Protein AF-A0A0Q7JVX7-F1 (afdb_monomer_lite)

Sequence (82 aa):
MPESRARKKPDYTPPPQRSTGKKQSPSWWAPVMVALMVIGLVYIVVFYLSQSQYPIAAIGPWNVVIGFGVIMAGFMMSTRWR

Secondary structure (DSSP, 8-state):
--------PPP---------------TTHHHHHHHHHHHHHHHHHHHHHTTT-TTTGGGTTHHHHHHHHHHHHHHHHHHT--

Foldseek 3Di:
DDPDDDDPDPPPPPDPPPVPPPVQDPPVLVVVLVVLQVVLVVQQVCCVVVVNVPDPVVCGPVSNVVSVVSNVVSVVSVVPGD

Structure (mmCIF, N/CA/C/O backbone):
data_AF-A0A0Q7JVX7-F1
#
_entry.id   AF-A0A0Q7JVX7-F1
#
loop_
_atom_site.group_PDB
_atom_site.id
_atom_site.type_symbol
_atom_site.label_atom_id
_atom_site.label_alt_id
_atom_site.label_comp_id
_atom_site.label_asym_id
_atom_site.label_entity_id
_atom_site.label_seq_id
_atom_site.pdbx_PDB_ins_code
_atom_site.Cartn_x
_atom_site.Cartn_y
_atom_site.Cartn_z
_atom_site.occupancy
_atom_site.B_iso_or_equiv
_atom_site.auth_seq_id
_atom_site.auth_comp_id
_atom_site.auth_asym_id
_atom_site.auth_atom_id
_atom_site.pdbx_PDB_model_num
ATOM 1 N N . MET A 1 1 ? -28.984 -0.912 77.170 1.00 51.06 1 MET A N 1
ATOM 2 C CA . MET A 1 1 ? -28.415 -0.581 75.844 1.00 51.06 1 MET A CA 1
ATOM 3 C C . MET A 1 1 ? -29.505 -0.728 74.793 1.00 51.06 1 MET A C 1
ATOM 5 O O . MET A 1 1 ? -30.091 -1.802 74.749 1.00 51.06 1 MET A O 1
ATOM 9 N N . PRO A 1 2 ? -29.792 0.293 73.970 1.00 51.00 2 PRO A N 1
ATOM 10 C CA . PRO A 1 2 ? -30.511 0.080 72.720 1.00 51.00 2 PRO A CA 1
ATOM 11 C C . PRO A 1 2 ? -29.652 0.498 71.515 1.00 51.00 2 PRO A C 1
ATOM 13 O O . PRO A 1 2 ? -29.502 1.680 71.214 1.00 51.00 2 PRO A O 1
ATOM 16 N N . GLU A 1 3 ? -29.108 -0.497 70.815 1.00 60.16 3 GLU A N 1
ATOM 17 C CA . GLU A 1 3 ? -28.586 -0.376 69.449 1.00 60.16 3 GLU A CA 1
ATOM 18 C C . GLU A 1 3 ? -29.762 -0.064 68.511 1.00 60.16 3 GLU A C 1
ATOM 20 O O . GLU A 1 3 ? -30.603 -0.921 68.231 1.00 60.16 3 GLU A O 1
ATOM 25 N N . SER A 1 4 ? -29.873 1.185 68.054 1.00 56.91 4 SER A N 1
ATOM 26 C CA . SER A 1 4 ? -30.937 1.604 67.142 1.00 56.91 4 SER A CA 1
ATOM 27 C C . SER A 1 4 ? -30.407 1.759 65.718 1.00 56.91 4 SER A C 1
ATOM 29 O O . SER A 1 4 ? -29.844 2.772 65.327 1.00 56.91 4 SER A O 1
ATOM 31 N N . ARG A 1 5 ? -30.686 0.708 64.939 1.00 59.31 5 ARG A N 1
ATOM 32 C CA . ARG A 1 5 ? -30.936 0.710 63.490 1.00 59.31 5 ARG A CA 1
ATOM 33 C C . ARG A 1 5 ? -29.821 1.308 62.631 1.00 59.31 5 ARG A C 1
ATOM 35 O O . ARG A 1 5 ? -29.830 2.484 62.277 1.00 59.31 5 ARG A O 1
ATOM 42 N N . ALA A 1 6 ? -28.956 0.418 62.150 1.00 56.88 6 ALA A N 1
ATOM 43 C CA . ALA A 1 6 ? -28.119 0.670 60.987 1.00 56.88 6 ALA A CA 1
ATOM 44 C C . ALA A 1 6 ? -28.976 1.217 59.828 1.00 56.88 6 ALA A C 1
ATOM 46 O O . ALA A 1 6 ? -29.830 0.530 59.261 1.00 56.88 6 ALA A O 1
ATOM 47 N N . ARG A 1 7 ? -28.765 2.496 59.506 1.00 57.50 7 ARG A N 1
ATOM 48 C CA . ARG A 1 7 ? -29.385 3.192 58.380 1.00 57.50 7 ARG A CA 1
ATOM 49 C C . ARG A 1 7 ? -29.017 2.443 57.099 1.00 57.50 7 ARG A C 1
ATOM 51 O O . ARG A 1 7 ? -27.840 2.403 56.740 1.00 57.50 7 ARG A O 1
ATOM 58 N N . LYS A 1 8 ? -30.006 1.851 56.417 1.00 59.75 8 LYS A N 1
ATOM 59 C CA . LYS A 1 8 ? -29.813 1.282 55.076 1.00 59.75 8 LYS A CA 1
ATOM 60 C C . LYS A 1 8 ? -29.247 2.381 54.179 1.00 59.75 8 LYS A C 1
ATOM 62 O O . LYS A 1 8 ? -29.908 3.391 53.937 1.00 59.75 8 LYS A O 1
ATOM 67 N N . LYS A 1 9 ? -27.998 2.209 53.756 1.00 60.00 9 LYS A N 1
ATOM 68 C CA . LYS A 1 9 ? -27.387 3.043 52.725 1.00 60.00 9 LYS A CA 1
ATOM 69 C C . LYS A 1 9 ? -28.102 2.685 51.418 1.00 60.00 9 LYS A C 1
ATOM 71 O O . LYS A 1 9 ? -28.248 1.490 51.164 1.00 60.00 9 LYS A O 1
ATOM 76 N N . PRO A 1 10 ? -28.610 3.661 50.652 1.00 60.78 10 PRO A N 1
ATOM 77 C CA . PRO A 1 10 ? -29.195 3.367 49.352 1.00 60.78 10 PRO A CA 1
ATOM 78 C C . PRO A 1 10 ? -28.145 2.645 48.509 1.00 60.78 10 PRO A C 1
ATOM 80 O O . PRO A 1 10 ? -26.984 3.066 48.491 1.00 60.78 10 PRO A O 1
ATOM 83 N N . ASP A 1 11 ? -28.546 1.542 47.876 1.00 63.19 11 ASP A N 1
ATOM 84 C CA . ASP A 1 11 ? -27.706 0.824 46.928 1.00 63.19 11 ASP A CA 1
ATOM 85 C C . ASP A 1 11 ? -27.193 1.826 45.897 1.00 63.19 11 ASP A C 1
ATOM 87 O O . ASP A 1 11 ? -27.962 2.499 45.207 1.00 63.19 11 ASP A O 1
ATOM 91 N N . TYR A 1 12 ? -25.872 1.981 45.854 1.00 62.25 12 TYR A N 1
ATOM 92 C CA . TYR A 1 12 ? -25.210 2.779 44.842 1.00 62.25 12 TYR A CA 1
ATOM 93 C C . TYR A 1 12 ? -25.438 2.077 43.505 1.00 62.25 12 TYR A C 1
ATOM 95 O O . TYR A 1 12 ? -24.709 1.158 43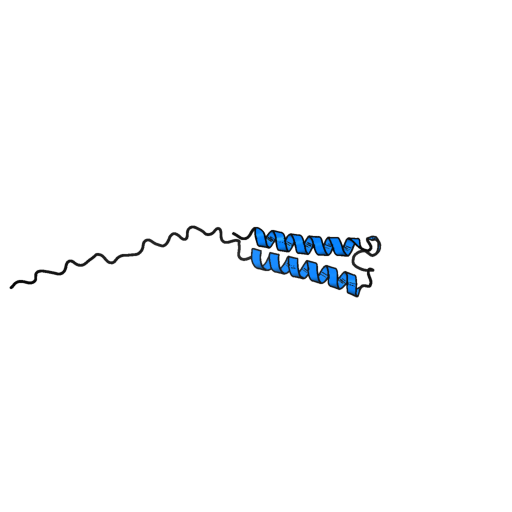.144 1.00 62.25 12 TYR A O 1
ATOM 103 N N . THR A 1 13 ? -26.472 2.484 42.772 1.00 66.75 13 THR A N 1
ATOM 104 C CA . THR A 1 13 ? -26.551 2.222 41.339 1.00 66.75 13 THR A CA 1
ATOM 105 C C . THR A 1 13 ? -25.485 3.092 40.688 1.00 66.75 13 THR A C 1
ATOM 107 O O . THR A 1 13 ? -25.655 4.319 40.683 1.00 66.75 13 THR A O 1
ATOM 110 N N . PRO A 1 14 ? -24.378 2.519 40.174 1.00 62.31 14 PRO A N 1
ATOM 111 C CA . PRO A 1 14 ? -23.441 3.305 39.398 1.00 62.31 14 PRO A CA 1
ATOM 112 C C . PRO A 1 14 ? -24.237 3.972 38.270 1.00 62.31 14 PRO A C 1
ATOM 114 O O . PRO A 1 14 ? -25.059 3.301 37.633 1.00 62.31 14 PRO A O 1
ATOM 117 N N . PRO A 1 15 ? -24.064 5.287 38.038 1.00 64.44 15 PRO A N 1
ATOM 118 C CA . PRO A 1 15 ? -24.678 5.923 36.885 1.00 64.44 15 PRO A CA 1
ATOM 119 C C . PRO A 1 15 ? -24.282 5.098 35.657 1.00 64.44 15 PRO A C 1
ATOM 121 O O . PRO A 1 15 ? -23.115 4.694 35.587 1.00 64.44 15 PRO A O 1
ATOM 124 N N . PRO A 1 16 ? -25.215 4.805 34.726 1.00 62.69 16 PRO A N 1
ATOM 125 C CA . PRO A 1 16 ? -24.883 4.080 33.511 1.00 62.69 16 PRO A CA 1
ATOM 126 C C . PRO A 1 16 ? -23.674 4.787 32.940 1.00 62.69 16 PRO A C 1
ATOM 128 O O . PRO A 1 16 ? -23.734 5.996 32.689 1.00 62.69 16 PRO A O 1
ATOM 131 N N . GLN A 1 17 ? -22.553 4.066 32.891 1.00 60.59 17 GLN A N 1
ATOM 132 C CA . GLN A 1 17 ? -21.305 4.597 32.400 1.00 60.59 17 GLN A CA 1
ATOM 133 C C . GLN A 1 17 ? -21.655 5.073 31.008 1.00 60.59 17 GLN A C 1
ATOM 135 O O . GLN A 1 17 ? -21.870 4.262 30.109 1.00 60.59 17 GLN A O 1
ATOM 140 N N . ARG A 1 18 ? -21.835 6.393 30.857 1.00 53.66 18 ARG A N 1
ATOM 141 C CA . ARG A 1 18 ? -21.875 7.016 29.552 1.00 53.66 18 ARG A CA 1
ATOM 142 C C . ARG A 1 18 ? -20.541 6.577 29.015 1.00 53.66 18 ARG A C 1
ATOM 144 O O . ARG A 1 18 ? -19.508 7.086 29.450 1.00 53.66 18 ARG A O 1
ATOM 151 N N . SER A 1 19 ? -20.561 5.564 28.156 1.00 53.22 19 SER A N 1
ATOM 152 C CA . SER A 1 19 ? -19.530 5.397 27.174 1.00 53.22 19 SER A CA 1
ATOM 153 C C . SER A 1 19 ? -19.528 6.765 26.528 1.00 53.22 19 SER A C 1
ATOM 155 O O . SER A 1 19 ? -20.393 7.090 25.715 1.00 53.22 19 SER A O 1
ATOM 157 N N . THR A 1 20 ? -18.638 7.638 27.005 1.00 50.44 20 THR A N 1
ATOM 158 C CA . THR A 1 20 ? -18.081 8.683 26.183 1.00 50.44 20 THR A CA 1
ATOM 159 C C . THR A 1 20 ? -17.785 7.907 24.932 1.00 50.44 20 THR A C 1
ATOM 161 O O . THR A 1 20 ? -17.028 6.936 24.996 1.00 50.44 20 THR A O 1
ATOM 164 N N . GLY A 1 21 ? -18.592 8.139 23.896 1.00 52.53 21 GLY A N 1
ATOM 165 C CA . GLY A 1 21 ? -18.477 7.411 22.658 1.00 52.53 21 GLY A CA 1
ATOM 166 C C . GLY A 1 21 ? -17.076 7.723 22.196 1.00 52.53 21 GLY A C 1
ATOM 167 O O . GLY A 1 21 ? -16.857 8.735 21.536 1.00 52.53 21 GLY A O 1
ATOM 168 N N . LYS A 1 22 ? -16.106 6.894 22.615 1.00 50.22 22 LYS A N 1
ATOM 169 C CA . LYS A 1 22 ? -14.861 6.687 21.910 1.00 50.22 22 LYS A CA 1
ATOM 170 C C . LYS A 1 22 ? -15.394 6.539 20.511 1.00 50.22 22 LYS A C 1
ATOM 172 O O . LYS A 1 22 ? -16.308 5.732 20.329 1.00 50.22 22 LYS A O 1
ATOM 177 N N . LYS A 1 23 ? -15.026 7.467 19.633 1.00 54.22 23 LYS A N 1
ATOM 178 C CA . LYS A 1 23 ? -15.540 7.533 18.272 1.00 54.22 23 LYS A CA 1
ATOM 179 C C . LYS A 1 23 ? -15.073 6.254 17.605 1.00 54.22 23 LYS A C 1
ATOM 181 O O . LYS A 1 23 ? -14.108 6.324 16.877 1.00 54.22 23 LYS A O 1
ATOM 186 N N . GLN A 1 24 ? -15.691 5.120 17.936 1.00 58.81 24 GLN A N 1
ATOM 187 C CA . GLN A 1 24 ? -15.225 3.794 17.609 1.00 58.81 24 GLN A CA 1
ATOM 188 C C . GLN A 1 24 ? -15.209 3.804 16.103 1.00 58.81 24 GLN A C 1
ATOM 190 O O . GLN A 1 24 ? -16.261 3.867 15.460 1.00 58.81 24 GLN A O 1
ATOM 195 N N . SER A 1 25 ? -14.002 3.883 15.558 1.00 61.03 25 SER A N 1
ATOM 196 C CA . SER A 1 25 ? -13.774 3.698 14.144 1.00 61.03 25 SER A CA 1
ATOM 197 C C . SER A 1 25 ? -14.578 2.460 13.734 1.00 61.03 25 SER A C 1
ATOM 199 O O . SER A 1 25 ? -14.518 1.441 14.432 1.00 61.03 25 SER A O 1
ATOM 201 N N . PRO A 1 26 ? -15.416 2.561 12.682 1.00 69.31 26 PRO A N 1
ATOM 202 C CA . PRO A 1 26 ? -16.297 1.473 12.285 1.00 69.31 26 PRO A CA 1
ATOM 203 C C . PRO A 1 26 ? -15.502 0.171 12.205 1.00 69.31 26 PRO A C 1
ATOM 205 O O . PRO A 1 26 ? -14.367 0.185 11.731 1.00 69.31 26 PRO A O 1
ATOM 208 N N . SER A 1 27 ? -16.075 -0.961 12.617 1.00 73.44 27 SER A N 1
ATOM 209 C CA . SER A 1 27 ? -15.370 -2.254 12.584 1.00 73.44 27 SER A CA 1
ATOM 2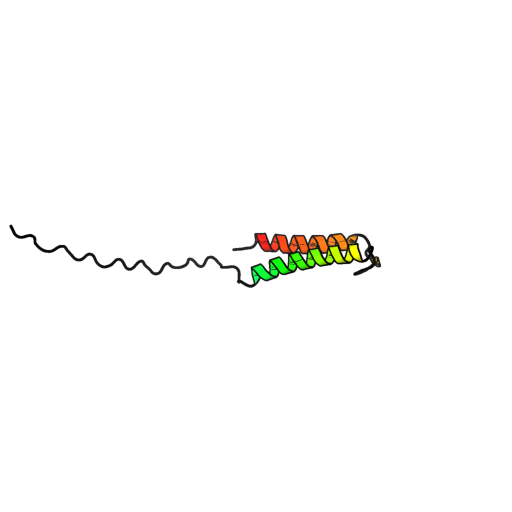10 C C . SER A 1 27 ? -14.854 -2.630 11.190 1.00 73.44 27 SER A C 1
ATOM 212 O O . SER A 1 27 ? -13.956 -3.456 11.082 1.00 73.44 27 SER A O 1
ATOM 214 N N . TRP A 1 28 ? -15.369 -1.988 10.132 1.00 77.88 28 TRP A N 1
ATOM 215 C CA . TRP A 1 28 ? -14.924 -2.130 8.745 1.00 77.88 28 TRP A CA 1
ATOM 216 C C . TRP A 1 28 ? -13.580 -1.449 8.440 1.00 77.88 28 TRP A C 1
ATOM 218 O O . TRP A 1 28 ? -12.951 -1.701 7.419 1.00 77.88 28 TRP A O 1
ATOM 228 N N . TRP A 1 29 ? -13.092 -0.604 9.338 1.00 80.25 29 TRP A N 1
ATOM 229 C CA . TRP A 1 29 ? -11.866 0.148 9.122 1.00 80.25 29 TRP A CA 1
ATOM 230 C C . TRP A 1 29 ? -10.608 -0.714 9.290 1.00 80.25 29 TRP A C 1
ATOM 232 O O . TRP A 1 29 ? -9.667 -0.599 8.508 1.00 80.25 29 TRP A O 1
ATOM 242 N N . ALA A 1 30 ? -10.625 -1.637 10.256 1.00 79.31 30 ALA A N 1
ATOM 243 C CA . ALA A 1 30 ? -9.583 -2.648 10.422 1.00 79.31 30 ALA A CA 1
ATOM 244 C C . ALA A 1 30 ? -9.439 -3.573 9.189 1.00 79.31 30 ALA A C 1
ATOM 246 O O . ALA A 1 30 ? -8.320 -3.699 8.689 1.00 79.31 30 ALA A O 1
ATOM 247 N N . PRO A 1 31 ? -10.511 -4.175 8.629 1.00 85.81 31 PRO A N 1
ATOM 248 C CA . PRO A 1 31 ? -10.388 -4.992 7.429 1.00 85.81 31 PRO A CA 1
ATOM 249 C C . PRO A 1 31 ? -9.988 -4.179 6.194 1.00 85.81 31 PRO A C 1
ATOM 251 O O . PRO A 1 31 ? -9.221 -4.700 5.395 1.00 85.81 31 PRO A O 1
ATOM 254 N N . VAL A 1 32 ? -10.400 -2.912 6.042 1.00 86.06 32 VAL A N 1
ATOM 255 C CA . VAL A 1 32 ? -9.912 -2.070 4.926 1.00 86.06 32 VAL A CA 1
ATOM 256 C C . VAL A 1 32 ? -8.421 -1.778 5.046 1.00 86.06 32 VAL A C 1
ATOM 258 O O . VAL A 1 32 ? -7.702 -1.872 4.055 1.00 86.06 32 VAL A O 1
ATOM 261 N N . MET A 1 33 ? -7.935 -1.469 6.250 1.00 85.94 33 MET A N 1
ATOM 262 C CA . MET A 1 33 ? -6.506 -1.273 6.498 1.00 85.94 33 MET A CA 1
ATOM 263 C C . MET A 1 33 ? -5.707 -2.524 6.108 1.00 85.94 33 MET A C 1
ATOM 265 O O . MET A 1 33 ? -4.722 -2.428 5.376 1.00 85.94 33 MET A O 1
ATOM 269 N N . VAL A 1 34 ? -6.153 -3.701 6.559 1.00 86.88 34 VAL A N 1
ATOM 270 C CA . VAL A 1 34 ? -5.508 -4.980 6.230 1.00 86.88 34 VAL A CA 1
A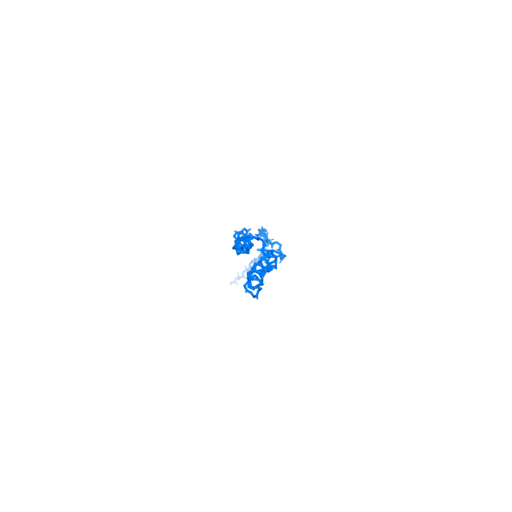TOM 271 C C . VAL A 1 34 ? -5.599 -5.264 4.731 1.00 86.88 34 VAL A C 1
ATOM 273 O O . VAL A 1 34 ? -4.600 -5.648 4.129 1.00 86.88 34 VAL A O 1
ATOM 276 N N . ALA A 1 35 ? -6.748 -5.017 4.103 1.00 89.81 35 ALA A N 1
ATOM 277 C CA . ALA A 1 35 ? -6.918 -5.194 2.667 1.00 89.81 35 ALA A CA 1
ATOM 278 C C . ALA A 1 35 ? -5.949 -4.309 1.873 1.00 89.81 35 ALA A C 1
ATOM 280 O O . ALA A 1 35 ? -5.286 -4.813 0.976 1.00 89.81 35 ALA A O 1
ATOM 281 N N . LEU A 1 36 ? -5.793 -3.028 2.225 1.00 88.50 36 LEU A N 1
ATOM 282 C CA . LEU A 1 36 ? -4.840 -2.124 1.568 1.00 88.50 36 LEU A CA 1
ATOM 283 C C . LEU A 1 36 ? -3.386 -2.592 1.725 1.00 88.50 36 LEU A C 1
ATOM 285 O O . LEU A 1 36 ? -2.626 -2.552 0.759 1.00 88.50 36 LEU A O 1
ATOM 289 N N . MET A 1 37 ? -3.008 -3.086 2.908 1.00 87.50 37 MET A N 1
ATOM 290 C CA . MET A 1 37 ? -1.681 -3.670 3.142 1.00 87.50 37 MET A CA 1
ATOM 291 C C . MET A 1 37 ? -1.438 -4.905 2.267 1.00 87.50 37 MET A C 1
ATOM 293 O O . MET A 1 37 ? -0.394 -5.014 1.624 1.00 87.50 37 MET A O 1
ATOM 297 N N . VAL A 1 38 ? -2.412 -5.816 2.207 1.00 92.31 38 VAL A N 1
ATOM 298 C CA . VAL A 1 38 ? -2.321 -7.040 1.401 1.00 92.31 38 VAL A CA 1
ATOM 299 C C . VAL A 1 38 ? -2.309 -6.707 -0.088 1.00 92.31 38 VAL A C 1
ATOM 301 O O . VAL A 1 38 ? -1.487 -7.251 -0.814 1.00 92.31 38 VAL A O 1
ATOM 304 N N . ILE A 1 39 ? -3.155 -5.783 -0.549 1.00 91.75 39 ILE A N 1
ATOM 305 C CA . ILE A 1 39 ? -3.198 -5.348 -1.952 1.00 91.75 39 ILE A CA 1
ATOM 306 C C . ILE A 1 39 ? -1.860 -4.733 -2.360 1.00 91.75 39 ILE A C 1
ATOM 308 O O . ILE A 1 39 ? -1.326 -5.095 -3.405 1.00 91.75 39 ILE A O 1
ATOM 312 N N . GLY A 1 40 ? -1.290 -3.846 -1.538 1.00 87.69 40 GLY A N 1
ATOM 313 C CA . GLY A 1 40 ? 0.017 -3.247 -1.810 1.00 87.69 40 GLY A CA 1
ATOM 314 C C . GLY A 1 40 ? 1.138 -4.288 -1.886 1.00 87.69 40 GLY A C 1
ATOM 315 O O . GLY A 1 40 ? 1.953 -4.254 -2.807 1.00 87.69 40 GLY A O 1
ATOM 316 N N . LEU A 1 41 ? 1.137 -5.264 -0.971 1.00 89.38 41 LEU A N 1
ATOM 317 C CA . LEU A 1 41 ? 2.090 -6.374 -0.991 1.00 89.38 41 LEU A CA 1
ATOM 318 C C . LEU A 1 41 ? 1.925 -7.243 -2.246 1.00 89.38 41 LEU A C 1
ATOM 320 O O . LEU A 1 41 ? 2.900 -7.490 -2.952 1.00 89.38 41 LEU A O 1
ATOM 324 N N . VAL A 1 42 ? 0.697 -7.676 -2.544 1.00 90.25 42 VAL A N 1
ATOM 325 C CA . VAL A 1 42 ? 0.380 -8.498 -3.721 1.00 90.25 42 VAL A CA 1
ATOM 326 C C . VAL A 1 42 ? 0.777 -7.771 -5.002 1.00 90.25 42 VAL A C 1
ATOM 328 O O . VAL A 1 42 ? 1.356 -8.390 -5.885 1.00 90.25 42 VAL A O 1
ATOM 331 N N . TYR A 1 43 ? 0.550 -6.460 -5.092 1.00 87.50 43 TYR A N 1
ATOM 332 C CA . TYR A 1 43 ? 0.940 -5.660 -6.251 1.00 87.50 43 TYR A CA 1
ATOM 333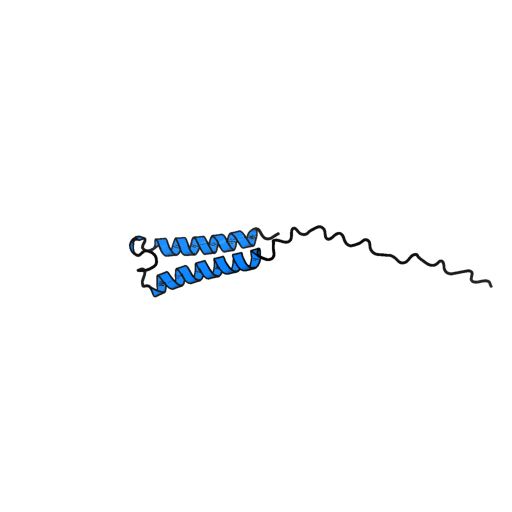 C C . TYR A 1 43 ? 2.452 -5.719 -6.512 1.00 87.50 43 TYR A C 1
ATOM 335 O O . TYR A 1 43 ? 2.882 -5.993 -7.634 1.00 87.50 43 TYR A O 1
ATOM 343 N N . ILE A 1 44 ? 3.268 -5.501 -5.474 1.00 83.62 44 ILE A N 1
ATOM 344 C CA . ILE A 1 44 ? 4.732 -5.559 -5.587 1.00 83.62 44 ILE A CA 1
ATOM 345 C C . ILE A 1 44 ? 5.180 -6.986 -5.928 1.00 83.62 44 ILE A C 1
ATOM 347 O O . ILE A 1 44 ? 6.008 -7.172 -6.818 1.00 83.62 44 ILE A O 1
ATOM 351 N N . VAL A 1 45 ? 4.601 -7.996 -5.272 1.00 85.50 45 VAL A N 1
ATOM 352 C CA . VAL A 1 45 ? 4.908 -9.412 -5.525 1.00 85.50 45 VAL A CA 1
ATOM 353 C C . VAL A 1 45 ? 4.595 -9.800 -6.972 1.00 85.50 45 VAL A C 1
ATOM 355 O O . VAL A 1 45 ? 5.431 -10.421 -7.620 1.00 85.50 45 VAL A O 1
ATOM 358 N N . VAL A 1 46 ? 3.442 -9.395 -7.510 1.00 84.62 46 VAL A N 1
ATOM 359 C CA . VAL A 1 46 ? 3.061 -9.642 -8.910 1.00 84.62 46 VAL A CA 1
ATOM 360 C C . VAL A 1 46 ? 4.028 -8.952 -9.873 1.00 84.62 46 VAL A C 1
ATOM 362 O O . VAL A 1 46 ? 4.474 -9.584 -10.827 1.00 84.62 46 VAL A O 1
ATOM 365 N N . PHE A 1 47 ? 4.414 -7.699 -9.610 1.00 80.56 47 PHE A N 1
ATOM 366 C CA . PHE A 1 47 ? 5.386 -6.981 -10.443 1.00 80.56 47 PHE A CA 1
ATOM 367 C C . PHE A 1 47 ? 6.753 -7.683 -10.493 1.00 80.56 47 PHE A C 1
ATOM 369 O O . PHE A 1 47 ? 7.353 -7.812 -11.565 1.00 80.56 47 PHE A O 1
ATOM 376 N N . TYR A 1 48 ? 7.228 -8.181 -9.347 1.00 75.81 48 TYR A N 1
ATOM 377 C CA . TYR A 1 48 ? 8.492 -8.914 -9.259 1.00 75.81 48 TYR A CA 1
ATOM 378 C C . TYR A 1 48 ? 8.413 -10.313 -9.884 1.00 75.81 48 TYR A C 1
ATOM 380 O O . TYR A 1 48 ? 9.304 -10.682 -10.648 1.00 75.81 48 TYR A O 1
ATOM 388 N N . LEU A 1 49 ? 7.343 -11.073 -9.622 1.00 80.38 49 LEU A N 1
ATOM 389 C CA . LEU A 1 49 ? 7.117 -12.392 -10.234 1.00 80.38 49 LEU A CA 1
ATOM 390 C C . LEU A 1 49 ? 6.997 -12.300 -11.754 1.00 80.38 49 LEU A C 1
ATOM 392 O O . LEU A 1 49 ? 7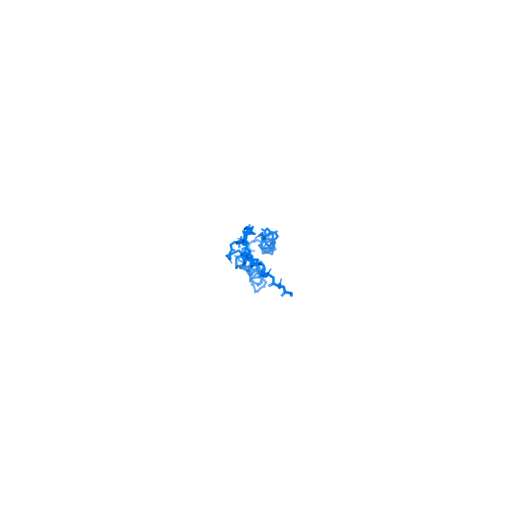.437 -13.189 -12.475 1.00 80.38 49 LEU A O 1
ATOM 396 N N . SER A 1 50 ? 6.433 -11.201 -12.244 1.00 74.81 50 SER A N 1
ATOM 397 C CA . SER A 1 50 ? 6.245 -10.960 -13.663 1.00 74.81 50 SER A CA 1
ATOM 398 C C . SER A 1 50 ? 7.496 -10.438 -14.388 1.00 74.81 50 SER A C 1
ATOM 400 O O . SER A 1 50 ? 7.383 -10.046 -15.550 1.00 74.81 50 SER A O 1
ATOM 402 N N . GLN A 1 51 ? 8.667 -10.371 -13.745 1.00 67.25 51 GLN A N 1
ATOM 403 C CA . GLN A 1 51 ? 9.881 -9.787 -14.341 1.00 67.25 51 GLN A CA 1
ATOM 404 C C . GLN A 1 51 ? 9.631 -8.395 -14.955 1.00 67.25 51 GLN A C 1
ATOM 406 O O . GLN A 1 51 ? 10.056 -8.101 -16.070 1.00 67.25 51 GLN A O 1
ATOM 411 N N . SER A 1 52 ? 8.883 -7.542 -14.247 1.00 63.41 52 SER A N 1
ATOM 412 C CA . SER A 1 52 ? 8.548 -6.183 -14.703 1.00 63.41 52 SER A CA 1
ATOM 413 C C . SER A 1 52 ? 7.594 -6.086 -15.911 1.00 63.41 52 SER A C 1
ATOM 415 O O . SER A 1 52 ? 7.427 -4.997 -16.456 1.00 63.41 52 SER A O 1
ATOM 417 N N . GLN A 1 53 ? 6.948 -7.182 -16.331 1.00 61.53 53 GLN A N 1
ATOM 418 C CA . GLN A 1 53 ? 6.006 -7.189 -17.467 1.00 61.53 53 GLN A CA 1
ATOM 419 C C . GLN A 1 53 ? 4.557 -6.823 -17.078 1.00 61.53 53 GLN A C 1
ATOM 421 O O . GLN A 1 53 ? 3.874 -6.126 -17.824 1.00 61.53 53 GLN A O 1
ATOM 426 N N . TYR A 1 54 ? 4.081 -7.237 -15.903 1.00 56.56 54 TYR A N 1
ATOM 427 C CA . TYR A 1 54 ? 2.743 -6.927 -15.380 1.00 56.56 54 TYR A CA 1
ATOM 428 C C . TYR A 1 54 ? 2.833 -6.011 -14.150 1.00 56.56 54 TYR A C 1
ATOM 430 O O . TYR A 1 54 ? 3.796 -6.128 -13.393 1.00 56.56 54 TYR A O 1
ATOM 438 N N . PRO A 1 55 ? 1.848 -5.123 -13.890 1.00 55.75 55 PRO A N 1
ATOM 439 C CA . PRO A 1 55 ? 0.576 -4.937 -14.607 1.00 55.75 55 PRO A CA 1
ATOM 440 C C . PRO A 1 55 ? 0.648 -4.020 -15.840 1.00 55.75 55 PRO A C 1
ATOM 442 O O . PRO A 1 55 ? -0.230 -4.099 -16.694 1.00 55.75 55 PRO A O 1
ATOM 445 N N . ILE A 1 56 ? 1.679 -3.172 -15.961 1.00 60.41 56 ILE A N 1
ATOM 446 C CA . ILE A 1 56 ? 1.916 -2.324 -17.140 1.00 60.41 56 ILE A CA 1
ATOM 447 C C . ILE A 1 56 ? 3.425 -2.293 -17.429 1.00 60.41 56 ILE A C 1
ATOM 449 O O . ILE A 1 56 ? 4.171 -1.559 -16.773 1.00 60.41 56 ILE A O 1
ATOM 453 N N . ALA A 1 57 ? 3.871 -3.067 -18.425 1.00 61.97 57 ALA A N 1
ATOM 454 C CA . ALA A 1 57 ? 5.278 -3.140 -18.848 1.00 61.97 57 ALA A CA 1
ATOM 455 C C . ALA A 1 57 ? 5.857 -1.769 -19.249 1.00 61.97 57 ALA A C 1
ATOM 457 O O . ALA A 1 57 ? 7.023 -1.481 -18.997 1.00 61.97 57 ALA A O 1
ATOM 458 N N . ALA A 1 58 ? 5.027 -0.894 -19.827 1.00 62.66 58 ALA A N 1
ATOM 459 C CA . ALA A 1 58 ? 5.441 0.420 -20.327 1.00 62.66 58 ALA A CA 1
ATOM 460 C C . ALA A 1 58 ? 5.848 1.418 -19.224 1.00 62.66 58 ALA A C 1
ATOM 462 O O . ALA A 1 58 ? 6.511 2.409 -19.512 1.00 62.66 58 ALA A O 1
ATOM 463 N N . ILE A 1 59 ? 5.453 1.172 -17.969 1.00 63.81 59 ILE A N 1
ATOM 464 C CA . ILE A 1 59 ? 5.701 2.078 -16.836 1.00 63.81 59 ILE A CA 1
ATOM 465 C C . ILE A 1 59 ? 7.038 1.758 -16.133 1.00 63.81 59 ILE A C 1
ATOM 467 O O . ILE A 1 59 ? 7.579 2.589 -15.400 1.00 63.81 59 ILE A O 1
ATOM 471 N N . GLY A 1 60 ? 7.613 0.572 -16.370 1.00 70.19 60 GLY A N 1
ATOM 472 C CA . GLY A 1 60 ? 8.915 0.192 -15.821 1.00 70.19 60 GLY A CA 1
ATOM 473 C C . GLY A 1 60 ? 8.952 0.260 -14.278 1.00 70.19 60 GLY A C 1
ATOM 474 O O . GLY A 1 60 ? 8.034 -0.260 -13.631 1.00 70.19 60 GLY A O 1
ATOM 475 N N . PRO A 1 61 ? 9.970 0.899 -13.659 1.00 71.38 61 PRO A N 1
ATOM 476 C CA . PRO A 1 61 ? 10.135 0.963 -12.199 1.00 71.38 61 PRO A CA 1
ATOM 477 C C . PRO A 1 61 ? 8.990 1.657 -11.449 1.00 71.38 61 PRO A C 1
ATOM 479 O O . PRO A 1 61 ? 8.834 1.458 -10.244 1.00 71.38 61 PRO A O 1
ATOM 482 N N . TRP A 1 62 ? 8.172 2.465 -12.134 1.00 79.88 62 TRP A N 1
ATOM 483 C CA . TRP A 1 62 ? 7.123 3.257 -11.485 1.00 79.88 62 TRP A CA 1
ATOM 484 C C . TRP A 1 62 ? 6.011 2.406 -10.859 1.00 79.88 62 TRP A C 1
ATOM 486 O O . TRP A 1 62 ? 5.353 2.843 -9.916 1.00 79.88 62 TRP A O 1
ATOM 496 N N . ASN A 1 63 ? 5.861 1.156 -11.303 1.00 78.62 63 ASN A N 1
ATOM 497 C CA . ASN A 1 63 ? 4.959 0.189 -10.684 1.00 78.62 63 ASN A CA 1
ATOM 498 C C . ASN A 1 63 ? 5.277 -0.030 -9.196 1.00 78.62 63 ASN A C 1
ATOM 500 O O . ASN A 1 63 ? 4.370 -0.068 -8.367 1.00 78.62 63 ASN A O 1
ATOM 504 N N . VAL A 1 64 ? 6.559 -0.100 -8.827 1.00 80.06 64 VAL A N 1
ATOM 505 C CA . VAL A 1 64 ? 6.965 -0.290 -7.425 1.00 80.06 64 VAL A CA 1
ATOM 506 C C . VAL A 1 64 ? 6.520 0.888 -6.564 1.00 80.06 64 VAL A C 1
ATOM 508 O O . VAL A 1 64 ? 6.104 0.697 -5.424 1.00 80.06 64 VAL A O 1
ATOM 511 N N . VAL A 1 65 ? 6.534 2.101 -7.113 1.00 86.00 65 VAL A N 1
ATOM 512 C CA . VAL A 1 65 ? 6.146 3.300 -6.364 1.00 86.00 65 VAL A CA 1
ATOM 513 C C . VAL A 1 65 ? 4.637 3.422 -6.219 1.00 86.00 65 VAL A C 1
ATOM 515 O O . VAL A 1 65 ? 4.171 3.868 -5.175 1.00 86.00 65 VAL A O 1
ATOM 518 N N . ILE A 1 66 ? 3.862 2.932 -7.188 1.00 85.56 66 ILE A N 1
ATOM 519 C CA . ILE A 1 66 ? 2.411 2.775 -7.028 1.00 85.56 66 ILE A CA 1
ATOM 520 C C . ILE A 1 66 ? 2.117 1.783 -5.895 1.00 85.56 66 ILE A C 1
ATOM 522 O O . ILE A 1 66 ? 1.357 2.106 -4.984 1.00 85.56 66 ILE A O 1
ATOM 526 N N . GLY A 1 67 ? 2.771 0.616 -5.894 1.00 85.44 67 GLY A N 1
ATOM 527 C CA . GLY A 1 67 ? 2.643 -0.367 -4.812 1.00 85.44 67 GLY A CA 1
ATOM 528 C C . GLY A 1 67 ? 3.035 0.209 -3.447 1.00 85.44 67 GLY A C 1
ATOM 529 O O . GLY A 1 67 ? 2.310 0.044 -2.466 1.00 85.44 67 GLY A O 1
ATOM 530 N N . PHE A 1 68 ? 4.129 0.971 -3.391 1.00 88.00 68 PHE A N 1
ATOM 531 C CA . PHE A 1 68 ? 4.566 1.662 -2.179 1.00 88.00 68 PHE A CA 1
ATOM 532 C C . PHE A 1 68 ? 3.568 2.738 -1.724 1.00 88.00 68 PHE A C 1
ATOM 534 O O . PHE A 1 68 ? 3.289 2.850 -0.533 1.00 88.00 68 PHE A O 1
ATOM 541 N N . GLY A 1 69 ? 2.972 3.483 -2.658 1.00 90.94 69 GLY A N 1
ATOM 542 C CA . GLY A 1 69 ? 1.919 4.4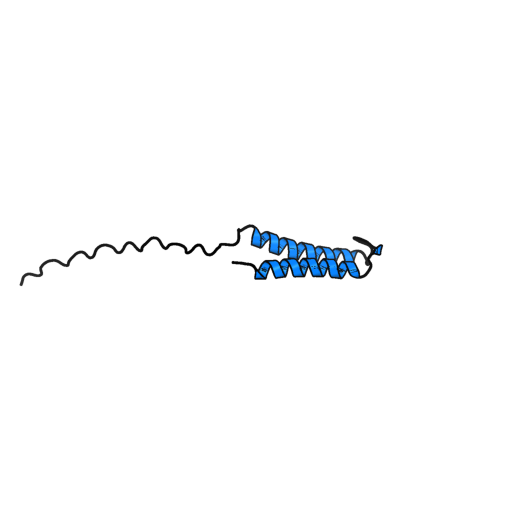60 -2.386 1.00 90.94 69 GLY A CA 1
ATOM 543 C C . GLY A 1 69 ? 0.663 3.826 -1.786 1.00 90.94 69 GLY A C 1
ATOM 544 O O . GLY A 1 69 ? 0.092 4.374 -0.844 1.00 90.94 69 GLY A O 1
ATOM 545 N N . VAL A 1 70 ? 0.269 2.638 -2.257 1.00 89.50 70 VAL A N 1
ATOM 546 C CA . VAL A 1 70 ? -0.852 1.869 -1.683 1.00 89.50 70 VAL A CA 1
ATOM 547 C C . VAL A 1 70 ? -0.544 1.434 -0.249 1.00 89.50 70 VAL A C 1
ATOM 549 O O . VAL A 1 70 ? -1.391 1.578 0.636 1.00 89.50 70 VAL A O 1
ATOM 552 N N . ILE A 1 71 ? 0.680 0.969 0.013 1.00 88.00 71 ILE A N 1
ATOM 553 C CA . ILE A 1 71 ? 1.122 0.622 1.370 1.00 88.00 71 ILE A CA 1
ATOM 554 C C . ILE A 1 71 ? 1.130 1.877 2.257 1.00 88.00 71 ILE A C 1
ATOM 556 O O . ILE A 1 71 ? 0.547 1.869 3.340 1.00 88.00 71 ILE A O 1
ATOM 560 N N . MET A 1 72 ? 1.696 2.994 1.794 1.00 89.69 72 MET A N 1
ATOM 561 C CA . MET A 1 72 ? 1.655 4.266 2.524 1.00 89.69 72 MET A CA 1
ATOM 562 C C . MET A 1 72 ? 0.224 4.720 2.826 1.00 89.69 72 MET A C 1
ATOM 564 O O . MET A 1 72 ? -0.034 5.186 3.932 1.00 89.69 72 MET A O 1
ATOM 568 N N . ALA A 1 73 ? -0.714 4.556 1.892 1.00 87.88 73 ALA A N 1
ATOM 569 C CA . ALA A 1 73 ? -2.119 4.885 2.110 1.00 87.88 73 ALA A CA 1
ATOM 570 C C . ALA A 1 73 ? -2.756 3.996 3.190 1.00 87.88 73 ALA A C 1
ATOM 572 O O . ALA A 1 73 ? -3.441 4.512 4.073 1.00 87.88 73 ALA A O 1
ATOM 573 N N . GLY A 1 74 ? -2.484 2.686 3.187 1.00 85.94 74 GLY A N 1
ATOM 574 C CA . GLY A 1 74 ? -2.923 1.784 4.258 1.00 85.94 74 GLY A CA 1
ATOM 575 C C . GLY A 1 74 ? -2.317 2.141 5.624 1.00 85.94 74 GLY A C 1
ATOM 576 O O . GLY A 1 74 ? -2.998 2.071 6.647 1.00 85.94 74 GLY A O 1
ATOM 577 N N . PHE A 1 75 ? -1.067 2.609 5.646 1.00 85.94 75 PHE A N 1
ATOM 578 C CA . PHE A 1 75 ? -0.399 3.070 6.865 1.00 85.94 75 PHE A CA 1
ATOM 579 C C . PHE A 1 75 ? -0.955 4.414 7.355 1.00 85.94 75 PHE A C 1
ATOM 581 O O . PHE A 1 75 ? -1.186 4.616 8.541 1.00 85.94 75 PHE A O 1
ATOM 588 N N . MET A 1 76 ? -1.230 5.347 6.446 1.00 85.88 76 MET A N 1
ATOM 589 C CA . MET A 1 76 ? -1.832 6.629 6.796 1.00 85.88 76 MET A CA 1
ATOM 590 C C . MET A 1 76 ? -3.272 6.457 7.266 1.00 85.88 76 MET A C 1
ATOM 592 O O . MET A 1 76 ? -3.695 7.177 8.172 1.00 85.88 76 MET A O 1
ATOM 596 N N . MET A 1 77 ? -3.986 5.469 6.709 1.00 82.44 77 MET A N 1
ATOM 597 C CA . MET A 1 77 ? -5.242 5.001 7.266 1.00 82.44 77 MET A CA 1
ATOM 598 C C . MET A 1 77 ? -4.989 4.656 8.729 1.00 82.44 77 MET A C 1
ATOM 600 O O . MET A 1 77 ? -5.460 5.434 9.533 1.00 82.44 77 MET A O 1
ATOM 604 N N . SER A 1 78 ? -4.119 3.704 9.096 1.00 75.31 78 SER A N 1
ATOM 605 C CA . SER A 1 78 ? -3.864 3.311 10.506 1.00 75.31 78 SER A CA 1
ATOM 606 C C . SER A 1 78 ? -3.651 4.469 11.505 1.00 75.31 78 SER A C 1
ATOM 608 O O . SER A 1 78 ? -4.146 4.407 12.629 1.00 75.31 78 SER A O 1
ATOM 610 N N . THR A 1 79 ? -3.010 5.573 11.102 1.00 79.19 79 THR A N 1
ATOM 611 C CA . THR A 1 79 ? -2.808 6.751 11.975 1.00 79.19 79 THR A CA 1
ATOM 612 C C . THR A 1 79 ? -4.085 7.531 12.306 1.00 79.19 79 THR A C 1
ATOM 614 O O . THR A 1 79 ? -4.141 8.262 13.295 1.00 79.19 79 THR A O 1
ATOM 617 N N . ARG A 1 80 ? -5.133 7.404 11.488 1.00 68.75 80 ARG A N 1
ATOM 618 C CA . ARG A 1 80 ? -6.409 8.113 11.651 1.00 68.75 80 ARG A CA 1
ATOM 619 C C . ARG A 1 80 ? -7.424 7.326 12.494 1.00 68.75 80 ARG A C 1
ATOM 621 O O . ARG A 1 80 ? -8.588 7.731 12.557 1.00 68.75 80 ARG A O 1
ATOM 628 N N . TRP A 1 81 ? -6.992 6.239 13.141 1.00 64.19 81 TRP A N 1
ATOM 629 C CA . TRP A 1 81 ? -7.832 5.400 13.993 1.00 64.19 81 TRP A CA 1
ATOM 630 C C . TRP A 1 81 ? -8.192 6.187 15.256 1.00 64.19 81 TRP A C 1
ATOM 632 O O . TRP A 1 81 ? -7.321 6.702 15.957 1.00 64.19 81 TRP A O 1
ATOM 642 N N . ARG A 1 82 ? -9.490 6.364 15.495 1.00 57.25 82 ARG A N 1
ATOM 643 C CA . ARG A 1 82 ? -10.053 7.000 16.692 1.00 57.25 82 ARG A CA 1
ATOM 644 C C . ARG A 1 82 ? -11.120 6.096 17.285 1.00 57.25 82 ARG A C 1
ATOM 646 O O . ARG A 1 82 ? -11.606 5.220 16.530 1.00 57.25 82 ARG A O 1
#

Radius of gyration: 28.17 Å; chains: 1; bounding box: 41×21×96 Å

pLDDT: mean 72.61, std 13.25, range [50.22, 92.31]